Protein AF-A0A3N5YKE5-F1 (afdb_monomer_lite)

Foldseek 3Di:
DDDDDDDDDDPDPPPPPDPDDAEEFEFPALEPVSQLVSLVVGDAQHEYEHEFDEYEDADANEHQHAYADEYPAEVGYEYEYDYADAQGANYEYEHDDLHLGAHEYARYEYHPVLRAEHYEYDYPDQHANAHYEYERYEYESHLHPYHYDYHYHYDYDHYHYDHHDHDD

Structure (mmCIF, N/CA/C/O backbone):
data_AF-A0A3N5YKE5-F1
#
_entry.id   AF-A0A3N5YKE5-F1
#
loop_
_atom_site.group_PDB
_atom_site.id
_atom_site.type_symbol
_atom_site.label_atom_id
_atom_site.label_alt_id
_atom_site.label_comp_id
_atom_site.label_asym_id
_atom_site.label_entity_id
_atom_site.label_seq_id
_atom_site.pdbx_PDB_ins_code
_atom_site.Cartn_x
_atom_site.Cartn_y
_atom_site.Cartn_z
_atom_site.occupancy
_atom_site.B_iso_or_equiv
_atom_site.auth_seq_id
_atom_site.auth_comp_id
_atom_site.auth_asym_id
_atom_site.auth_atom_id
_atom_site.pdbx_PDB_model_num
ATOM 1 N N . MET A 1 1 ? 69.216 -34.369 9.016 1.00 42.84 1 MET A N 1
ATOM 2 C CA . MET A 1 1 ? 68.106 -33.389 8.958 1.00 42.84 1 MET A CA 1
ATOM 3 C C . MET A 1 1 ? 66.932 -34.003 8.197 1.00 42.84 1 MET A C 1
ATOM 5 O O . MET A 1 1 ? 66.968 -34.025 6.976 1.00 42.84 1 MET A O 1
ATOM 9 N N . LYS A 1 2 ? 65.926 -34.556 8.888 1.00 39.62 2 LYS A N 1
ATOM 10 C CA . LYS A 1 2 ? 64.654 -34.980 8.271 1.00 39.62 2 LYS A CA 1
ATOM 11 C C . LYS A 1 2 ? 63.612 -33.910 8.605 1.00 39.62 2 LYS A C 1
ATOM 13 O O . LYS A 1 2 ? 63.290 -33.729 9.774 1.00 39.62 2 LYS A O 1
ATOM 18 N N . LYS A 1 3 ? 63.187 -33.137 7.602 1.00 45.03 3 LYS A N 1
ATOM 19 C CA . LYS A 1 3 ? 62.166 -32.090 7.744 1.00 45.03 3 LYS A CA 1
ATOM 20 C C . LYS A 1 3 ? 60.797 -32.757 7.900 1.00 45.03 3 LYS A C 1
ATOM 22 O O . LYS A 1 3 ? 60.370 -33.490 7.016 1.00 45.03 3 LYS A O 1
ATOM 27 N N . SER A 1 4 ? 60.156 -32.506 9.037 1.00 48.16 4 SER A N 1
ATOM 28 C CA . SER A 1 4 ? 58.723 -32.719 9.247 1.00 48.16 4 SER A CA 1
ATOM 29 C C . SER A 1 4 ? 57.947 -31.720 8.383 1.00 48.16 4 SER A C 1
ATOM 31 O O . SER A 1 4 ? 58.281 -30.535 8.386 1.00 48.16 4 SER A O 1
ATOM 33 N N . LEU A 1 5 ? 56.943 -32.190 7.640 1.00 48.44 5 LEU A N 1
ATOM 34 C CA . LEU A 1 5 ? 55.974 -31.345 6.944 1.00 48.44 5 LEU A CA 1
ATOM 35 C C . LEU A 1 5 ? 54.581 -31.739 7.456 1.00 48.44 5 LEU A C 1
ATOM 37 O O . LEU A 1 5 ? 54.121 -32.853 7.218 1.00 48.44 5 LEU A O 1
ATOM 41 N N . MET A 1 6 ? 53.963 -30.848 8.234 1.00 53.94 6 MET A N 1
ATOM 42 C CA . MET A 1 6 ? 52.601 -30.995 8.762 1.00 53.94 6 MET A CA 1
ATOM 43 C C . MET A 1 6 ? 51.566 -31.012 7.622 1.00 53.94 6 MET A C 1
ATOM 45 O O . MET A 1 6 ? 51.750 -30.290 6.639 1.00 53.94 6 MET A O 1
ATOM 49 N N . PRO A 1 7 ? 50.455 -31.763 7.742 1.00 55.47 7 PRO A N 1
ATOM 50 C CA . PRO A 1 7 ? 49.368 -31.695 6.776 1.00 55.47 7 PRO A CA 1
ATOM 51 C C . PRO A 1 7 ? 48.581 -30.385 6.945 1.00 55.47 7 PRO A C 1
ATOM 53 O O . PRO A 1 7 ? 48.077 -30.071 8.022 1.00 55.47 7 PRO A O 1
ATOM 56 N N . PHE A 1 8 ? 48.482 -29.622 5.858 1.00 52.56 8 PHE A N 1
ATOM 57 C CA . PHE A 1 8 ? 47.635 -28.439 5.729 1.00 52.56 8 PHE A CA 1
ATOM 58 C C . PHE A 1 8 ? 46.170 -28.910 5.681 1.00 52.56 8 PHE A C 1
ATOM 60 O O . PHE A 1 8 ? 45.748 -29.523 4.702 1.00 52.56 8 PHE A O 1
ATOM 67 N N . SER A 1 9 ? 45.406 -28.700 6.756 1.00 60.75 9 SER A N 1
ATOM 68 C CA . SER A 1 9 ? 43.979 -29.039 6.785 1.00 60.75 9 SER A CA 1
ATOM 69 C C . SER A 1 9 ? 43.193 -27.999 5.986 1.00 60.75 9 SER A C 1
ATOM 71 O O . SER A 1 9 ? 43.108 -26.834 6.377 1.00 60.75 9 SER A O 1
ATOM 73 N N . LEU A 1 10 ? 42.649 -28.411 4.841 1.00 49.78 10 LEU A N 1
ATOM 74 C CA . LEU A 1 10 ? 41.735 -27.619 4.025 1.00 49.78 10 LEU A CA 1
ATOM 75 C C . LEU A 1 10 ? 40.367 -27.571 4.724 1.00 49.78 10 LEU A C 1
ATOM 77 O O . LEU A 1 10 ? 39.593 -28.524 4.653 1.00 49.78 10 LEU A O 1
ATOM 81 N N . VAL A 1 11 ? 40.059 -26.466 5.405 1.00 57.59 11 VAL A N 1
ATOM 82 C CA . VAL A 1 11 ? 38.710 -26.211 5.929 1.00 57.59 11 VAL A CA 1
ATOM 83 C C . VAL A 1 11 ? 37.834 -25.741 4.769 1.00 57.59 11 VAL A C 1
ATOM 85 O O . VAL A 1 11 ? 37.884 -24.582 4.362 1.00 57.59 11 VAL A O 1
ATOM 88 N N . VAL A 1 12 ? 37.043 -26.655 4.209 1.00 60.53 12 VAL A N 1
ATOM 89 C CA . VAL A 1 12 ? 35.990 -26.327 3.243 1.00 60.53 12 VAL A CA 1
ATOM 90 C C . VAL A 1 12 ? 34.793 -25.780 4.024 1.00 60.53 12 VAL A C 1
ATOM 92 O O . VAL A 1 12 ? 34.070 -26.537 4.667 1.00 60.53 12 VAL A O 1
ATOM 95 N N . PHE A 1 13 ? 34.577 -24.463 3.983 1.00 55.00 13 PHE A N 1
ATOM 96 C CA . PHE A 1 13 ? 33.301 -23.868 4.386 1.00 55.00 13 PHE A CA 1
ATOM 97 C C . PHE A 1 13 ? 32.272 -24.187 3.297 1.00 55.00 13 PHE A C 1
ATOM 99 O O . PHE A 1 13 ? 32.251 -23.556 2.241 1.00 55.00 13 PHE A O 1
ATOM 106 N N . ALA A 1 14 ? 31.440 -25.201 3.528 1.00 55.66 14 ALA A N 1
ATOM 107 C CA . ALA A 1 14 ? 30.265 -25.427 2.702 1.00 55.66 14 ALA A CA 1
ATOM 108 C C . ALA A 1 14 ? 29.302 -24.247 2.911 1.00 55.66 14 ALA A C 1
ATOM 110 O O . ALA A 1 14 ? 28.744 -24.085 3.996 1.00 55.66 14 ALA A O 1
ATOM 111 N N . LEU A 1 15 ? 29.123 -23.413 1.881 1.00 53.41 15 LEU A N 1
ATOM 112 C CA . LEU A 1 15 ? 28.010 -22.469 1.816 1.00 53.41 15 LEU A CA 1
ATOM 113 C C . LEU A 1 15 ? 26.727 -23.308 1.738 1.00 53.41 15 LEU A C 1
ATOM 115 O O . LEU A 1 15 ? 26.333 -23.769 0.668 1.00 53.41 15 LEU A O 1
ATOM 119 N N . ILE A 1 16 ? 26.103 -23.571 2.883 1.00 55.53 16 ILE A N 1
ATOM 120 C CA . ILE A 1 16 ? 24.747 -24.108 2.902 1.00 55.53 16 ILE A CA 1
ATOM 121 C C . ILE A 1 16 ? 23.864 -22.952 2.438 1.00 55.53 16 ILE A C 1
ATOM 123 O O . ILE A 1 16 ? 23.655 -21.994 3.178 1.00 55.53 16 ILE A O 1
ATOM 127 N N . ALA A 1 17 ? 23.399 -23.007 1.190 1.00 54.69 17 ALA A N 1
ATOM 128 C CA . ALA A 1 17 ? 22.339 -22.130 0.722 1.00 54.69 17 ALA A CA 1
ATOM 129 C C . ALA A 1 17 ? 21.089 -22.461 1.547 1.00 54.69 17 ALA A C 1
ATOM 131 O O . ALA A 1 17 ? 20.409 -23.454 1.288 1.00 54.69 17 ALA A O 1
ATOM 132 N N . VAL A 1 18 ? 20.838 -21.684 2.601 1.00 55.62 18 VAL A N 1
ATOM 133 C CA . VAL A 1 18 ? 19.591 -21.781 3.356 1.00 55.62 18 VAL A CA 1
ATOM 134 C C . VAL A 1 18 ? 18.486 -21.320 2.404 1.00 55.62 18 VAL A C 1
ATOM 136 O O . VAL A 1 18 ? 18.578 -20.202 1.893 1.00 55.62 18 VAL A O 1
ATOM 139 N N . PRO A 1 19 ? 17.473 -22.146 2.101 1.00 54.81 19 PRO A N 1
ATOM 140 C CA . PRO A 1 19 ? 16.329 -21.669 1.338 1.00 54.81 19 PRO A CA 1
ATOM 141 C C . PRO A 1 19 ? 15.658 -20.551 2.147 1.00 54.81 19 PRO A C 1
ATOM 143 O O . PRO A 1 19 ? 15.264 -20.784 3.289 1.00 54.81 19 PRO A O 1
ATOM 146 N N . SER A 1 20 ? 15.550 -19.339 1.592 1.00 61.22 20 SER A N 1
ATOM 147 C CA . SER A 1 20 ? 14.787 -18.268 2.238 1.00 61.22 20 SER A CA 1
ATOM 148 C C . SER A 1 20 ? 13.308 -18.648 2.188 1.00 61.22 20 SER A C 1
ATOM 150 O O . SER A 1 20 ? 12.676 -18.615 1.129 1.00 61.22 20 SER A O 1
ATOM 152 N N . LEU A 1 21 ? 12.765 -19.084 3.319 1.00 72.44 21 LEU A N 1
ATOM 153 C CA . LEU A 1 21 ? 11.324 -19.207 3.488 1.00 72.44 21 LEU A CA 1
ATOM 154 C C . LEU A 1 21 ? 10.747 -17.793 3.600 1.00 72.44 21 LEU A C 1
ATOM 156 O O . LEU A 1 21 ? 11.374 -16.943 4.222 1.00 72.44 21 LEU A O 1
ATOM 160 N N . ALA A 1 22 ? 9.579 -17.552 3.005 1.00 85.75 22 ALA A N 1
ATOM 161 C CA . ALA A 1 22 ? 8.870 -16.289 3.193 1.00 85.75 22 ALA A CA 1
ATOM 162 C C . ALA A 1 22 ? 8.513 -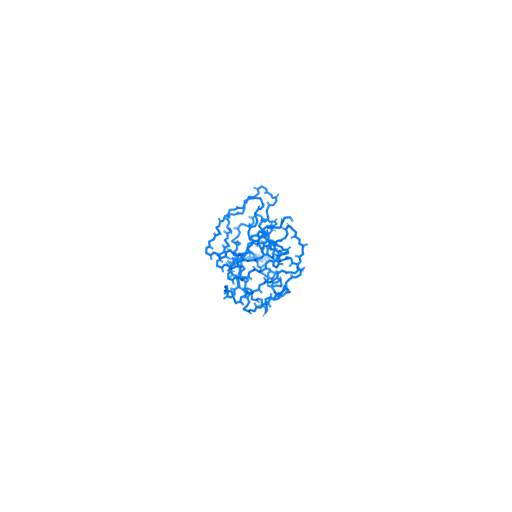16.124 4.680 1.00 85.75 22 ALA A C 1
ATOM 164 O O . ALA A 1 22 ? 7.813 -16.980 5.235 1.00 85.75 22 ALA A O 1
ATOM 165 N N . ASP A 1 23 ? 8.996 -15.053 5.306 1.00 95.44 23 ASP A N 1
ATOM 166 C CA . ASP A 1 23 ? 8.753 -14.738 6.713 1.00 95.44 23 ASP A CA 1
ATOM 167 C C . ASP A 1 23 ? 7.497 -13.864 6.884 1.00 95.44 23 ASP A C 1
ATOM 169 O O . ASP A 1 23 ? 6.918 -13.327 5.928 1.00 95.44 23 ASP A O 1
ATOM 173 N N . ILE A 1 24 ? 7.022 -13.761 8.125 1.00 97.75 24 ILE A N 1
ATOM 174 C CA . ILE A 1 24 ? 5.851 -12.981 8.508 1.00 97.75 24 ILE A CA 1
ATOM 175 C C . ILE A 1 24 ? 6.256 -11.893 9.502 1.00 97.75 24 ILE A C 1
ATOM 177 O O . ILE A 1 24 ? 6.517 -12.154 10.676 1.00 97.75 24 ILE A O 1
ATOM 181 N N . HIS A 1 25 ? 6.153 -10.640 9.069 1.00 98.31 25 HIS A N 1
ATOM 182 C CA . HIS A 1 25 ? 6.342 -9.466 9.915 1.00 98.31 25 HIS A CA 1
ATOM 183 C C . HIS A 1 25 ? 4.987 -8.885 10.313 1.00 98.31 25 HIS A C 1
ATOM 185 O O . HIS A 1 25 ? 4.213 -8.439 9.469 1.00 98.31 25 HIS A O 1
ATOM 191 N N . THR A 1 26 ? 4.674 -8.869 11.607 1.00 98.56 26 THR A N 1
ATOM 192 C CA . THR A 1 26 ? 3.406 -8.309 12.100 1.00 98.56 26 THR A CA 1
ATOM 193 C C . THR A 1 26 ? 3.633 -6.907 12.652 1.00 98.56 26 THR A C 1
ATOM 195 O O . THR A 1 26 ? 4.442 -6.724 13.559 1.00 98.56 26 THR A O 1
ATOM 198 N N . ALA A 1 27 ? 2.921 -5.917 12.113 1.00 98.69 27 ALA A N 1
ATOM 199 C CA . ALA A 1 27 ? 2.884 -4.577 12.687 1.00 98.69 27 ALA A CA 1
ATOM 200 C C . ALA A 1 27 ? 2.142 -4.602 14.034 1.00 98.69 27 ALA A C 1
ATOM 202 O O . ALA A 1 27 ? 1.131 -5.289 14.178 1.00 98.69 27 ALA A O 1
ATOM 203 N N . GLU A 1 28 ? 2.617 -3.839 15.017 1.00 98.56 28 GLU A N 1
ATOM 204 C CA . GLU A 1 28 ? 1.993 -3.779 16.348 1.00 98.56 28 GLU A CA 1
ATOM 205 C C . GLU A 1 28 ? 0.600 -3.123 16.293 1.00 98.56 28 GLU A C 1
ATOM 207 O O . GLU A 1 28 ? -0.334 -3.559 16.966 1.00 98.56 28 GLU A O 1
ATOM 212 N N . THR A 1 29 ? 0.436 -2.109 15.439 1.00 98.81 29 THR A N 1
ATOM 213 C CA . THR A 1 29 ? -0.826 -1.397 15.189 1.00 98.81 29 THR A CA 1
ATOM 214 C C . THR A 1 29 ? -0.934 -1.028 13.696 1.00 98.81 29 THR A C 1
ATOM 216 O O . THR A 1 29 ? 0.045 -1.176 12.960 1.00 98.81 29 THR A O 1
ATOM 219 N N . PRO A 1 30 ? -2.080 -0.521 13.192 1.00 98.75 30 PRO A N 1
ATOM 220 C CA . PRO A 1 30 ? -2.164 0.000 11.823 1.00 98.75 30 PRO A CA 1
ATOM 221 C C . PRO A 1 30 ? -1.503 1.380 11.642 1.00 98.75 30 PRO A C 1
ATOM 223 O O . PRO A 1 30 ? -1.625 1.980 10.569 1.00 98.75 30 PRO A O 1
ATOM 226 N N . SER A 1 31 ? -0.840 1.925 12.671 1.00 98.81 31 SER A N 1
ATOM 227 C CA . SER A 1 31 ? -0.138 3.204 12.573 1.00 98.81 31 SER A CA 1
ATOM 228 C C . SER A 1 31 ? 0.912 3.174 11.458 1.00 98.81 31 SER A C 1
ATOM 230 O O . SER A 1 31 ? 1.511 2.137 11.168 1.00 98.81 31 SER A O 1
ATOM 232 N N . TYR A 1 32 ? 1.172 4.330 10.841 1.00 98.75 32 TYR A N 1
ATOM 233 C CA . TYR A 1 32 ? 2.208 4.430 9.812 1.00 98.75 32 TYR A CA 1
ATOM 234 C C . TYR A 1 32 ? 3.561 3.925 10.335 1.00 98.75 32 TYR A C 1
ATOM 236 O O . TYR A 1 32 ? 4.275 3.222 9.626 1.00 98.75 32 TYR A O 1
ATOM 244 N N . ALA A 1 33 ? 3.915 4.282 11.575 1.00 98.75 33 ALA A N 1
ATOM 245 C CA . ALA A 1 33 ? 5.203 3.943 12.168 1.00 98.75 33 ALA A CA 1
ATOM 246 C C . ALA A 1 33 ? 5.391 2.424 12.293 1.00 98.75 33 ALA A C 1
ATOM 248 O O . ALA A 1 33 ? 6.425 1.904 11.873 1.00 98.75 33 ALA A O 1
ATOM 249 N N . ASP A 1 34 ? 4.379 1.713 12.791 1.00 98.88 34 ASP A N 1
ATOM 250 C CA . ASP A 1 34 ? 4.468 0.266 13.010 1.00 98.88 34 ASP A CA 1
ATOM 251 C C . ASP A 1 34 ? 4.435 -0.508 11.694 1.00 98.88 34 ASP A C 1
ATOM 253 O O . ASP A 1 34 ? 5.219 -1.439 11.498 1.00 98.88 34 ASP A O 1
ATOM 257 N N . VAL A 1 35 ? 3.580 -0.091 10.753 1.00 98.88 35 VAL A N 1
ATOM 258 C CA . VAL A 1 35 ? 3.509 -0.711 9.423 1.00 98.88 35 VAL A CA 1
ATOM 259 C C . VAL A 1 35 ? 4.801 -0.465 8.645 1.00 98.88 35 VAL A C 1
ATOM 261 O O . VAL A 1 35 ? 5.358 -1.399 8.073 1.00 98.88 35 VAL A O 1
ATOM 264 N N . SER A 1 36 ? 5.334 0.760 8.668 1.00 98.69 36 SER A N 1
ATOM 265 C CA . SER A 1 36 ? 6.609 1.087 8.021 1.00 98.69 36 SER A CA 1
ATOM 266 C C . SER A 1 36 ? 7.780 0.320 8.638 1.00 98.69 36 SER A C 1
ATOM 268 O O . SER A 1 36 ? 8.666 -0.103 7.900 1.00 98.69 36 SER A O 1
ATOM 270 N N . LYS A 1 37 ? 7.793 0.114 9.962 1.00 98.69 37 LYS A N 1
ATOM 271 C CA . LYS A 1 37 ? 8.806 -0.696 10.656 1.00 98.69 37 LYS A CA 1
ATOM 272 C C . LYS A 1 37 ? 8.736 -2.163 10.223 1.00 98.69 37 LYS A C 1
ATOM 274 O O . LYS A 1 37 ? 9.774 -2.751 9.933 1.00 98.69 37 LYS A O 1
ATOM 279 N N . ALA A 1 38 ? 7.535 -2.736 10.127 1.00 98.69 38 ALA A N 1
ATOM 280 C CA . ALA A 1 38 ? 7.344 -4.110 9.661 1.00 98.69 38 ALA A CA 1
ATOM 281 C C . ALA A 1 38 ? 7.752 -4.287 8.185 1.00 98.69 38 ALA A C 1
ATOM 283 O O . ALA A 1 38 ? 8.448 -5.240 7.857 1.00 98.69 38 ALA A O 1
ATOM 284 N N . VAL A 1 39 ? 7.399 -3.338 7.309 1.00 98.19 39 VAL A N 1
ATOM 285 C CA . VAL A 1 39 ? 7.839 -3.317 5.898 1.00 98.19 39 VAL A CA 1
ATOM 286 C C . VAL A 1 39 ? 9.357 -3.190 5.767 1.00 98.19 39 VAL A C 1
ATOM 288 O O . VAL A 1 39 ? 9.952 -3.808 4.886 1.00 98.19 39 VAL A O 1
ATOM 291 N N . ALA A 1 40 ? 9.994 -2.384 6.618 1.00 97.38 40 ALA A N 1
ATOM 292 C CA . ALA A 1 40 ? 11.444 -2.231 6.604 1.00 97.38 40 ALA A CA 1
ATOM 293 C C . ALA A 1 40 ? 12.160 -3.528 7.010 1.00 97.38 40 ALA A C 1
ATOM 295 O O . ALA A 1 40 ? 13.184 -3.849 6.413 1.00 97.38 40 ALA A O 1
ATOM 296 N N . ALA A 1 41 ? 11.609 -4.255 7.988 1.00 97.00 41 ALA A N 1
ATOM 297 C CA . ALA A 1 41 ? 12.146 -5.524 8.471 1.00 97.00 41 ALA A CA 1
ATOM 298 C C . ALA A 1 41 ? 11.931 -6.697 7.501 1.00 97.00 41 ALA A C 1
ATOM 300 O O . ALA A 1 41 ? 12.718 -7.633 7.537 1.00 97.00 41 ALA A O 1
ATOM 301 N N . ALA A 1 42 ? 10.893 -6.631 6.664 1.00 95.94 42 ALA A N 1
ATOM 302 C CA . ALA A 1 42 ? 10.575 -7.653 5.676 1.00 95.94 42 ALA A CA 1
ATOM 303 C C . ALA A 1 42 ? 11.551 -7.647 4.495 1.00 95.94 42 ALA A C 1
ATOM 305 O O . ALA A 1 42 ? 11.881 -6.586 3.948 1.00 95.94 42 ALA A O 1
ATOM 306 N N . ASP A 1 43 ? 11.936 -8.833 4.046 1.00 93.31 43 ASP A N 1
ATOM 307 C CA . ASP A 1 43 ? 12.640 -9.066 2.796 1.00 93.31 43 ASP A CA 1
ATOM 308 C C . ASP A 1 43 ? 11.658 -9.233 1.623 1.00 93.31 43 ASP A C 1
ATOM 310 O O . ASP A 1 43 ? 10.430 -9.252 1.760 1.00 93.31 43 ASP A O 1
ATOM 314 N N . ALA A 1 44 ? 12.198 -9.276 0.405 1.00 92.25 44 ALA A N 1
ATOM 315 C CA . ALA A 1 44 ? 11.379 -9.505 -0.777 1.00 92.25 44 ALA A CA 1
ATOM 316 C C . ALA A 1 44 ? 10.813 -10.937 -0.778 1.00 92.25 44 ALA A C 1
ATOM 318 O O . ALA A 1 44 ? 11.564 -11.903 -0.688 1.00 92.25 44 ALA A O 1
ATOM 319 N N . GLY A 1 45 ? 9.498 -11.066 -0.954 1.00 92.19 45 GLY A N 1
ATOM 320 C CA . GLY A 1 45 ? 8.760 -12.330 -0.879 1.00 92.19 45 GLY A CA 1
ATOM 321 C C . GLY A 1 45 ? 8.003 -12.541 0.435 1.00 92.19 45 GLY A C 1
ATOM 322 O O . GLY A 1 45 ? 7.130 -13.409 0.484 1.00 92.19 45 GLY A O 1
ATOM 323 N N . ASP A 1 46 ? 8.268 -11.725 1.455 1.00 96.25 46 ASP A N 1
ATOM 324 C CA . ASP A 1 46 ? 7.658 -11.863 2.778 1.00 96.25 46 ASP A CA 1
ATOM 325 C C . ASP A 1 46 ? 6.213 -11.362 2.840 1.00 96.25 46 ASP A C 1
ATOM 327 O O . ASP A 1 46 ? 5.669 -10.747 1.915 1.00 96.25 46 ASP A O 1
ATOM 331 N N . THR A 1 47 ? 5.572 -11.620 3.980 1.00 98.38 47 THR A N 1
ATOM 332 C CA . THR A 1 47 ? 4.255 -11.082 4.317 1.00 98.38 47 THR A CA 1
ATOM 333 C C . THR A 1 47 ? 4.344 -10.092 5.471 1.00 98.38 47 THR A C 1
ATOM 335 O O . THR A 1 47 ? 4.823 -10.417 6.552 1.00 98.38 47 THR A O 1
ATOM 338 N N . VAL A 1 48 ? 3.776 -8.905 5.278 1.00 98.81 48 VAL A N 1
ATOM 339 C CA . VAL A 1 48 ? 3.528 -7.928 6.337 1.00 98.81 48 VAL A CA 1
ATOM 340 C C . VAL A 1 48 ? 2.060 -7.994 6.749 1.00 98.81 48 VAL A C 1
ATOM 342 O O . VAL A 1 48 ? 1.168 -7.659 5.963 1.00 98.81 48 VAL A O 1
ATOM 345 N N . LEU A 1 49 ? 1.797 -8.417 7.986 1.00 98.81 49 LEU A N 1
ATOM 346 C CA . LEU A 1 49 ? 0.461 -8.432 8.577 1.00 98.81 49 LEU A CA 1
ATOM 347 C C . LEU A 1 49 ? 0.185 -7.116 9.301 1.00 98.81 49 LEU A C 1
ATOM 349 O O . LEU A 1 49 ? 0.939 -6.711 10.184 1.00 98.81 49 LEU A O 1
ATOM 353 N N . VAL A 1 50 ? -0.932 -6.479 8.963 1.00 98.88 50 VAL A N 1
ATOM 354 C CA . VAL A 1 50 ? -1.423 -5.280 9.642 1.00 98.88 50 VAL A CA 1
ATOM 355 C C . VAL A 1 50 ? -2.660 -5.652 10.467 1.00 98.88 50 VAL A C 1
ATOM 357 O O . VAL A 1 50 ? -3.635 -6.162 9.902 1.00 98.88 50 VAL A O 1
ATOM 360 N N . PRO A 1 51 ? -2.646 -5.429 11.794 1.00 98.81 51 PRO A N 1
ATOM 361 C CA . PRO A 1 51 ? -3.736 -5.835 12.673 1.00 98.81 51 PRO A CA 1
ATOM 362 C C . PRO A 1 51 ? -5.022 -5.034 12.397 1.00 98.81 51 PRO A C 1
ATOM 364 O O . PRO A 1 51 ? -5.003 -4.021 11.683 1.00 98.81 51 PRO A O 1
ATOM 367 N N . PRO A 1 52 ? -6.175 -5.475 12.933 1.00 98.88 52 PRO A N 1
ATOM 368 C CA . PRO A 1 52 ? -7.389 -4.673 12.893 1.00 98.88 52 PRO A CA 1
ATOM 369 C C . PRO A 1 52 ? -7.207 -3.359 13.667 1.00 98.88 52 PRO A C 1
ATOM 371 O O . PRO A 1 52 ? -6.486 -3.292 14.659 1.00 98.88 52 PRO A O 1
ATOM 374 N N . GLY A 1 53 ? -7.901 -2.321 13.221 1.00 98.69 53 GLY A N 1
ATOM 375 C CA . GLY A 1 53 ? -7.864 -0.978 13.777 1.00 98.69 53 GLY A CA 1
ATOM 376 C C . GLY A 1 53 ? -7.942 0.079 12.678 1.00 98.69 53 GLY A C 1
ATOM 377 O O . GLY A 1 53 ? -7.999 -0.230 11.485 1.00 98.69 53 GLY A O 1
ATOM 378 N N . SER A 1 54 ? -7.922 1.342 13.090 1.00 98.75 54 SER A N 1
ATOM 379 C CA . SER A 1 54 ? -7.919 2.489 12.185 1.00 98.75 54 SER A CA 1
ATOM 380 C C . SER A 1 54 ? -6.711 3.379 12.432 1.00 98.75 54 SER A C 1
ATOM 382 O O . SER A 1 54 ? -6.386 3.653 13.587 1.00 98.75 54 SER A O 1
ATOM 384 N N . ALA A 1 55 ? -6.098 3.884 11.367 1.00 98.75 55 ALA A N 1
ATOM 385 C CA . ALA A 1 55 ? -5.042 4.883 11.455 1.00 98.75 55 ALA A CA 1
ATOM 386 C C . ALA A 1 55 ? -5.205 5.958 10.382 1.00 98.75 55 ALA A C 1
ATOM 388 O O . ALA A 1 55 ? -5.640 5.685 9.263 1.00 98.75 55 ALA A O 1
ATOM 389 N N . THR A 1 56 ? -4.797 7.173 10.732 1.00 98.56 56 THR A N 1
ATOM 390 C CA . THR A 1 56 ? -4.603 8.264 9.782 1.00 98.56 56 THR A CA 1
ATOM 391 C C . THR A 1 56 ? -3.122 8.343 9.447 1.00 98.56 56 THR A C 1
ATOM 393 O O . THR A 1 56 ? -2.289 8.337 10.354 1.00 98.56 56 THR A O 1
ATOM 396 N N . TRP A 1 57 ? -2.781 8.378 8.162 1.00 98.19 57 TRP A N 1
ATOM 397 C CA . TRP A 1 57 ? -1.403 8.511 7.698 1.00 98.19 57 TRP A CA 1
ATOM 398 C C . TRP A 1 57 ? -1.194 9.880 7.062 1.00 98.19 57 TRP A C 1
ATOM 400 O O . TRP A 1 57 ? -1.952 10.286 6.183 1.00 98.19 57 TRP A O 1
ATOM 410 N N . ASP A 1 58 ? -0.124 10.559 7.471 1.00 96.50 58 ASP A N 1
ATOM 411 C CA . ASP A 1 58 ? 0.246 11.896 6.985 1.00 96.50 58 ASP A CA 1
ATOM 412 C C . ASP A 1 58 ? 1.255 11.855 5.823 1.00 96.50 58 ASP A C 1
ATOM 414 O O . ASP A 1 58 ? 1.783 12.884 5.405 1.00 96.50 58 ASP A O 1
ATOM 418 N N . LYS A 1 59 ? 1.571 10.658 5.317 1.00 95.75 59 LYS A N 1
ATOM 419 C CA . LYS A 1 59 ? 2.468 10.429 4.177 1.00 95.75 59 LYS A CA 1
ATOM 420 C C . LYS A 1 59 ? 2.240 9.044 3.560 1.00 95.75 59 LYS A C 1
ATOM 422 O O . LYS A 1 59 ? 1.730 8.156 4.250 1.00 95.75 59 LYS A O 1
ATOM 427 N N . PRO A 1 60 ? 2.626 8.840 2.289 1.00 96.38 60 PRO A N 1
ATOM 428 C CA . PRO A 1 60 ? 2.527 7.540 1.635 1.00 96.38 60 PRO A CA 1
ATOM 429 C C . PRO A 1 60 ? 3.489 6.514 2.242 1.00 96.38 60 PRO A C 1
ATOM 431 O O . PRO A 1 60 ? 4.640 6.833 2.542 1.00 96.38 60 PRO A O 1
ATOM 434 N N . LEU A 1 61 ? 3.041 5.263 2.352 1.00 97.50 61 LEU A N 1
ATOM 435 C CA . LEU A 1 61 ? 3.914 4.121 2.616 1.00 97.50 61 LEU A CA 1
ATOM 436 C C . LEU A 1 61 ? 4.577 3.697 1.304 1.00 97.50 61 LEU A C 1
ATOM 438 O O . LEU A 1 61 ? 3.923 3.128 0.427 1.00 97.50 61 LEU A O 1
ATOM 442 N N . VAL A 1 62 ? 5.868 3.994 1.168 1.00 95.38 62 VAL A N 1
ATOM 443 C CA . VAL A 1 62 ? 6.668 3.610 -0.001 1.00 95.38 62 VAL A CA 1
ATOM 444 C C . VAL A 1 62 ? 7.248 2.215 0.215 1.00 95.38 62 VAL A C 1
ATOM 446 O O . VAL A 1 62 ? 7.873 1.951 1.238 1.00 95.38 62 VAL A O 1
ATOM 449 N N . ILE A 1 63 ? 7.018 1.325 -0.746 1.00 94.88 63 ILE A N 1
ATOM 450 C CA . ILE A 1 63 ? 7.470 -0.065 -0.734 1.00 94.88 63 ILE A CA 1
ATOM 451 C C . ILE A 1 63 ? 8.289 -0.311 -2.000 1.00 94.88 63 ILE A C 1
ATOM 453 O O . ILE A 1 63 ? 7.770 -0.217 -3.113 1.00 94.88 63 ILE A O 1
ATOM 457 N N . GLU A 1 64 ? 9.563 -0.643 -1.817 1.00 92.94 64 GLU A N 1
ATOM 458 C CA . GLU A 1 64 ? 10.562 -0.754 -2.896 1.00 92.94 64 GLU A CA 1
ATOM 459 C C . GLU A 1 64 ? 10.915 -2.216 -3.228 1.00 92.94 64 GLU A C 1
ATOM 461 O O . GLU A 1 64 ? 11.847 -2.502 -3.975 1.00 92.94 64 GLU A O 1
ATOM 466 N N . LYS A 1 65 ? 10.146 -3.162 -2.678 1.00 91.12 65 LYS A N 1
ATOM 467 C CA . LYS A 1 65 ? 10.344 -4.610 -2.805 1.00 91.12 65 LYS A CA 1
ATOM 468 C C . LYS A 1 65 ? 9.007 -5.342 -2.930 1.00 91.12 65 LYS A C 1
ATOM 470 O O . LYS A 1 65 ? 7.995 -4.881 -2.404 1.00 91.12 65 LYS A O 1
ATOM 475 N N . GLY A 1 66 ? 8.981 -6.461 -3.651 1.00 93.00 66 GLY A N 1
ATOM 476 C CA . GLY A 1 66 ? 7.783 -7.303 -3.727 1.00 93.00 66 GLY A CA 1
ATOM 477 C C . GLY A 1 66 ? 7.521 -7.985 -2.385 1.00 93.00 66 GLY A C 1
ATOM 478 O O . GLY A 1 66 ? 8.401 -8.676 -1.885 1.00 93.00 66 GLY A O 1
ATOM 479 N N . LEU A 1 67 ? 6.346 -7.769 -1.796 1.00 95.75 67 LEU A N 1
ATOM 480 C CA . LEU A 1 67 ? 5.874 -8.433 -0.577 1.00 95.75 67 LEU A CA 1
ATOM 481 C C . LEU A 1 67 ? 4.340 -8.498 -0.552 1.00 95.75 67 LEU A C 1
ATOM 483 O O . LEU A 1 67 ? 3.660 -7.794 -1.307 1.00 95.75 67 LEU A O 1
ATOM 487 N N . ILE A 1 68 ? 3.776 -9.303 0.347 1.00 98.44 68 ILE A N 1
ATOM 488 C CA . ILE A 1 68 ? 2.337 -9.324 0.628 1.00 98.44 68 ILE A CA 1
ATOM 489 C C . ILE A 1 68 ? 2.044 -8.382 1.799 1.00 98.44 68 ILE A C 1
ATOM 491 O O . ILE A 1 68 ? 2.304 -8.717 2.947 1.00 98.44 68 ILE A O 1
ATOM 495 N N . LEU A 1 69 ? 1.437 -7.229 1.537 1.00 98.81 69 LEU A N 1
ATOM 496 C CA . LEU A 1 69 ? 0.875 -6.355 2.562 1.00 98.81 69 LEU A CA 1
ATOM 497 C C . LEU A 1 69 ? -0.586 -6.752 2.810 1.00 98.81 69 LEU A C 1
ATOM 499 O O . LEU A 1 69 ? -1.439 -6.611 1.927 1.00 98.81 69 LEU A O 1
ATOM 503 N N . LYS A 1 70 ? -0.884 -7.259 4.009 1.00 98.94 70 LYS A N 1
ATOM 504 C CA . LYS A 1 70 ? -2.179 -7.867 4.336 1.00 98.94 70 LYS A CA 1
ATOM 505 C C . LYS A 1 70 ? -2.808 -7.264 5.590 1.00 98.94 70 LYS A C 1
ATOM 507 O O . LYS A 1 70 ? -2.308 -7.458 6.693 1.00 98.94 70 LYS A O 1
ATOM 512 N N . GLY A 1 71 ? -3.947 -6.601 5.421 1.00 98.88 71 GLY A N 1
ATOM 513 C CA . GLY A 1 71 ? -4.817 -6.181 6.517 1.00 98.88 71 GLY A CA 1
ATOM 514 C C . GLY A 1 71 ? -5.691 -7.325 7.041 1.00 98.88 71 GLY A C 1
ATOM 515 O O . GLY A 1 71 ? -5.793 -8.400 6.443 1.00 98.88 71 GLY A O 1
ATOM 516 N N . ALA A 1 72 ? -6.374 -7.084 8.159 1.00 98.62 72 ALA A N 1
ATOM 517 C CA . ALA A 1 72 ? -7.252 -8.053 8.815 1.00 98.62 72 ALA A CA 1
ATOM 518 C C . ALA A 1 72 ? -8.595 -8.286 8.085 1.00 98.62 72 ALA A C 1
ATOM 520 O O . ALA A 1 72 ? -9.385 -9.137 8.506 1.00 98.62 72 ALA A O 1
ATOM 521 N N . GLY A 1 73 ? -8.873 -7.536 7.012 1.00 98.56 73 GLY A N 1
ATOM 522 C CA . GLY A 1 73 ? -10.079 -7.613 6.186 1.00 98.56 73 GLY A CA 1
ATOM 523 C C . GLY A 1 73 ? -10.725 -6.243 5.947 1.00 98.56 73 GLY A C 1
ATOM 524 O O . GLY A 1 73 ? -10.533 -5.302 6.723 1.00 98.56 73 GLY A O 1
ATOM 525 N N . MET A 1 74 ? -11.543 -6.143 4.893 1.00 98.50 74 MET A N 1
ATOM 526 C CA . MET A 1 74 ? -12.349 -4.944 4.627 1.00 98.50 74 MET A CA 1
ATOM 527 C C . MET A 1 74 ? -13.196 -4.581 5.855 1.00 98.50 74 MET A C 1
ATOM 529 O O . MET A 1 74 ? -13.867 -5.430 6.439 1.00 98.50 74 MET A O 1
ATOM 533 N N . GLY A 1 75 ? -13.143 -3.314 6.257 1.00 97.94 75 GLY A N 1
ATOM 534 C CA . GLY A 1 75 ? -13.814 -2.785 7.447 1.00 97.94 75 GLY A CA 1
ATOM 535 C C . GLY A 1 75 ? -13.109 -3.093 8.772 1.00 97.94 75 GLY A C 1
ATOM 536 O O . GLY A 1 75 ? -13.558 -2.607 9.804 1.00 97.94 75 GLY A O 1
ATOM 537 N N . LYS A 1 76 ? -12.014 -3.867 8.761 1.00 98.62 76 LYS A N 1
ATOM 538 C CA . LYS A 1 76 ? -11.241 -4.215 9.963 1.00 98.62 76 LYS A CA 1
ATOM 539 C C . LYS A 1 76 ? -9.928 -3.455 10.056 1.00 98.62 76 LYS A C 1
ATOM 541 O O . LYS A 1 76 ? -9.634 -2.937 11.123 1.00 98.62 76 LYS A O 1
ATOM 546 N N . THR A 1 77 ? -9.162 -3.367 8.969 1.00 98.81 77 THR A N 1
ATOM 547 C CA . THR A 1 77 ? -7.951 -2.532 8.903 1.00 98.81 77 THR A CA 1
ATOM 548 C C . THR A 1 77 ? -8.237 -1.330 8.014 1.00 98.81 77 THR A C 1
ATOM 550 O O . THR A 1 77 ? -8.372 -1.479 6.800 1.00 98.81 77 THR A O 1
ATOM 553 N N . ILE A 1 78 ? -8.381 -0.152 8.620 1.00 98.88 78 ILE A N 1
ATOM 554 C CA . ILE A 1 78 ? -8.812 1.077 7.945 1.00 98.88 78 ILE A CA 1
ATOM 555 C C . ILE A 1 78 ? -7.665 2.082 7.948 1.00 98.88 78 ILE A C 1
ATOM 557 O O . ILE A 1 78 ? -7.237 2.530 9.009 1.00 98.88 78 ILE A O 1
ATOM 561 N N . ILE A 1 79 ? -7.199 2.469 6.765 1.00 98.81 79 ILE A N 1
ATOM 562 C CA . ILE A 1 79 ? -6.184 3.508 6.608 1.00 98.81 79 ILE A CA 1
ATOM 563 C C . ILE A 1 79 ? -6.819 4.716 5.936 1.00 98.81 79 ILE A C 1
ATOM 565 O O . ILE A 1 79 ? -7.359 4.606 4.834 1.00 98.81 79 ILE A O 1
ATOM 569 N N . LYS A 1 80 ? -6.741 5.861 6.609 1.00 98.19 80 LYS A N 1
ATOM 570 C CA . LYS A 1 80 ? -7.224 7.145 6.113 1.00 98.19 80 LYS A CA 1
ATOM 571 C C . LYS A 1 80 ? -6.054 8.050 5.743 1.00 98.19 80 LYS A C 1
ATOM 573 O O . LYS A 1 80 ? -5.125 8.220 6.527 1.00 98.19 80 LYS A O 1
ATOM 578 N N . SER A 1 81 ? -6.113 8.658 4.566 1.00 96.19 81 SER A N 1
ATOM 579 C CA . SE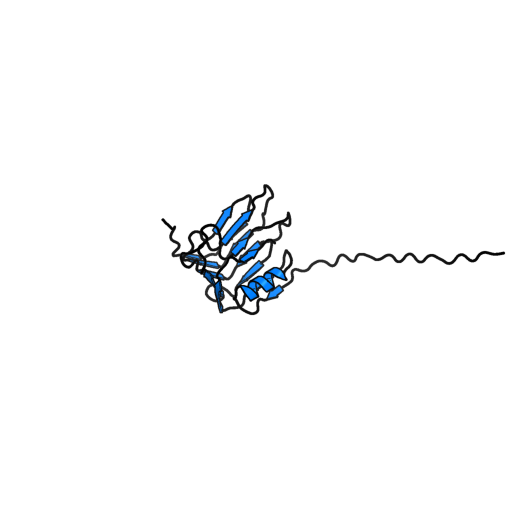R A 1 81 ? -5.131 9.655 4.136 1.00 96.19 81 SER A CA 1
ATOM 580 C C . SER A 1 81 ? -5.343 11.007 4.826 1.00 96.19 81 SER A C 1
ATOM 582 O O . SER A 1 81 ? -6.478 11.454 5.003 1.00 96.19 81 SER A O 1
ATOM 584 N N . ASN A 1 82 ? -4.255 11.691 5.176 1.00 95.75 82 ASN A N 1
ATOM 585 C CA . ASN A 1 82 ? -4.255 13.084 5.636 1.00 95.75 82 ASN A CA 1
ATOM 586 C C . ASN A 1 82 ? -3.163 13.926 4.957 1.00 95.75 82 ASN A C 1
ATOM 588 O O . ASN A 1 82 ? -2.683 14.921 5.492 1.00 95.75 82 ASN A O 1
ATOM 592 N N . PHE A 1 83 ? -2.766 13.539 3.747 1.00 92.25 83 PHE A N 1
ATOM 593 C CA . PHE A 1 83 ? -1.796 14.279 2.949 1.00 92.25 83 PHE A CA 1
ATOM 594 C C . PHE A 1 83 ? -2.359 14.596 1.571 1.00 92.25 83 PHE A C 1
ATOM 596 O O . PHE A 1 83 ? -3.082 13.800 0.976 1.00 92.25 83 PHE A O 1
ATOM 603 N N . THR A 1 84 ? -2.012 15.778 1.061 1.00 84.56 84 THR A N 1
ATOM 604 C CA . THR A 1 84 ? -2.373 16.195 -0.296 1.00 84.56 84 THR A CA 1
ATOM 605 C C . THR A 1 84 ? -1.154 16.042 -1.187 1.00 84.56 84 THR A C 1
ATOM 607 O O . THR A 1 84 ? -0.286 16.909 -1.222 1.00 84.56 84 THR A O 1
ATOM 610 N N . ASP A 1 85 ? -1.092 14.930 -1.904 1.00 75.94 85 ASP A N 1
ATOM 611 C CA . ASP A 1 85 ? -0.124 14.714 -2.973 1.00 75.94 85 ASP A CA 1
ATOM 612 C C . ASP A 1 85 ? -0.869 14.044 -4.131 1.00 75.94 85 ASP A C 1
ATOM 614 O O . ASP A 1 85 ? -1.279 12.886 -4.044 1.00 75.94 85 ASP A O 1
ATOM 618 N N . GLY A 1 86 ? -1.073 14.807 -5.210 1.00 61.19 86 GLY A N 1
ATOM 619 C CA . GLY A 1 86 ? -1.797 14.375 -6.412 1.00 61.19 86 GLY A CA 1
ATOM 620 C C . GLY A 1 86 ? -1.063 13.321 -7.242 1.00 61.19 86 GLY A C 1
ATOM 621 O O . GLY A 1 86 ? -1.544 12.936 -8.308 1.00 61.19 86 GLY A O 1
ATOM 622 N N . PHE A 1 87 ? 0.105 12.870 -6.784 1.00 67.00 87 PHE A N 1
ATOM 623 C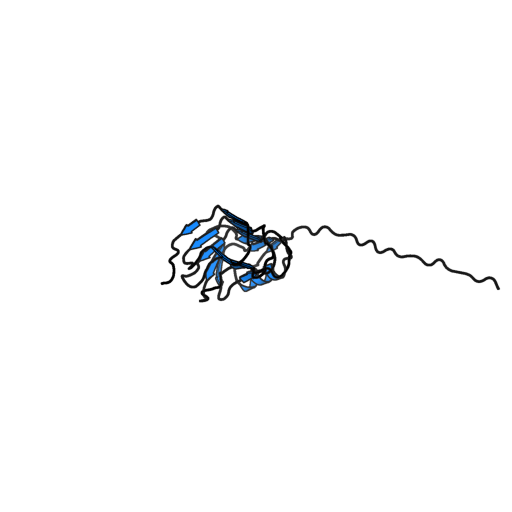 CA . PHE A 1 87 ? 0.815 11.748 -7.370 1.00 67.00 87 PHE A CA 1
ATOM 624 C C . PHE A 1 87 ? 0.988 10.586 -6.395 1.00 67.00 87 PHE A C 1
ATOM 626 O O . PHE A 1 87 ? 1.163 9.476 -6.877 1.00 67.00 87 PHE A O 1
ATOM 633 N N . ALA A 1 88 ? 0.861 10.758 -5.074 1.00 76.56 88 ALA A N 1
ATOM 634 C CA . ALA A 1 88 ? 1.057 9.664 -4.120 1.00 76.56 88 ALA A CA 1
ATOM 635 C C . ALA A 1 88 ? -0.228 8.883 -3.784 1.00 76.56 88 ALA A C 1
ATOM 637 O O . ALA A 1 88 ? -1.287 9.447 -3.508 1.00 76.56 88 ALA A O 1
ATOM 638 N N . GLY A 1 89 ? -0.121 7.550 -3.775 1.00 92.50 89 GLY A N 1
ATOM 639 C CA . GLY A 1 89 ? -1.102 6.669 -3.140 1.00 92.50 89 GLY A CA 1
ATOM 640 C C . GLY A 1 89 ? -0.786 6.470 -1.660 1.00 92.50 89 GLY A C 1
ATOM 641 O O . GLY A 1 89 ? 0.387 6.492 -1.298 1.00 92.50 89 GLY A O 1
ATOM 642 N N . ILE A 1 90 ? -1.803 6.228 -0.821 1.00 97.44 90 ILE A N 1
ATOM 643 C CA . ILE A 1 90 ? -1.634 5.751 0.572 1.00 97.44 90 ILE A CA 1
ATOM 644 C C . ILE A 1 90 ? -0.570 4.650 0.633 1.00 97.44 90 ILE A C 1
ATOM 646 O O . ILE A 1 90 ? 0.330 4.697 1.470 1.00 97.44 90 ILE A O 1
ATOM 650 N N . ILE A 1 91 ? -0.648 3.703 -0.303 1.00 98.12 91 ILE A N 1
ATOM 651 C CA . ILE A 1 91 ? 0.394 2.715 -0.565 1.00 98.12 91 ILE A CA 1
ATOM 652 C C . ILE A 1 91 ? 1.018 3.033 -1.921 1.00 98.12 91 ILE A C 1
ATOM 654 O O . ILE A 1 91 ? 0.324 3.140 -2.937 1.00 98.12 91 ILE A O 1
ATOM 658 N N . LYS A 1 92 ? 2.342 3.152 -1.947 1.00 96.00 92 LYS A N 1
ATOM 659 C CA . LYS A 1 92 ? 3.121 3.374 -3.159 1.00 96.00 92 LYS A CA 1
ATOM 660 C C . LYS A 1 92 ? 4.100 2.226 -3.351 1.00 96.00 92 LYS A C 1
ATOM 662 O O . LYS A 1 92 ? 5.023 2.067 -2.562 1.00 96.00 92 LYS A O 1
ATOM 667 N N . TYR A 1 93 ? 3.935 1.474 -4.429 1.00 94.44 93 TYR A N 1
ATOM 668 C CA . TYR A 1 93 ? 4.920 0.500 -4.877 1.00 94.44 93 TYR A CA 1
ATOM 669 C C . TYR A 1 93 ? 5.859 1.156 -5.885 1.00 94.44 93 TYR A C 1
ATOM 671 O O . TYR A 1 93 ? 5.402 1.665 -6.912 1.00 94.44 93 TYR A O 1
ATOM 679 N N . LYS A 1 94 ? 7.154 1.173 -5.571 1.00 92.06 94 LYS A N 1
ATOM 680 C CA . LYS A 1 94 ? 8.207 1.742 -6.414 1.00 92.06 94 LYS A CA 1
ATOM 681 C C . LYS A 1 94 ? 9.474 0.885 -6.302 1.00 92.06 94 LYS A C 1
ATOM 683 O O . LYS A 1 94 ? 10.355 1.241 -5.535 1.00 92.06 94 LYS A O 1
ATOM 688 N N . PRO A 1 95 ? 9.547 -0.262 -6.989 1.00 89.06 95 PRO A N 1
ATOM 689 C CA . PRO A 1 95 ? 10.671 -1.178 -6.849 1.00 89.06 95 PRO A CA 1
ATOM 690 C C . PRO A 1 95 ? 11.967 -0.587 -7.413 1.00 89.06 95 PRO A C 1
ATOM 692 O O . PRO A 1 95 ? 11.949 0.045 -8.471 1.00 89.06 95 PRO A O 1
ATOM 695 N N . ASP A 1 96 ? 13.078 -0.828 -6.712 1.00 75.44 96 ASP A N 1
ATOM 696 C CA . ASP A 1 96 ? 14.405 -0.294 -7.061 1.00 75.44 96 ASP A CA 1
ATOM 697 C C . ASP A 1 96 ? 15.295 -1.287 -7.842 1.00 75.44 96 ASP A C 1
ATOM 699 O O . ASP A 1 96 ? 16.341 -0.899 -8.362 1.00 75.44 96 ASP A O 1
ATOM 703 N N . PHE A 1 97 ? 14.917 -2.569 -7.938 1.00 65.62 97 PHE A N 1
ATOM 704 C CA . PHE A 1 97 ? 15.748 -3.645 -8.504 1.00 65.62 97 PHE A CA 1
ATOM 705 C C . PHE A 1 97 ? 14.916 -4.719 -9.235 1.00 65.62 97 PHE A C 1
ATOM 707 O O . PHE A 1 97 ? 13.732 -4.880 -8.952 1.00 65.62 97 PHE A O 1
ATOM 714 N N . ASP A 1 98 ? 15.548 -5.498 -10.131 1.00 66.44 98 ASP A N 1
ATOM 715 C CA . ASP A 1 98 ? 14.960 -6.567 -10.983 1.00 66.44 98 ASP A CA 1
ATOM 716 C C . ASP A 1 98 ? 14.262 -7.727 -10.235 1.00 66.44 98 ASP A C 1
ATOM 718 O O . ASP A 1 98 ? 13.834 -8.712 -10.843 1.00 66.44 98 ASP A O 1
ATOM 722 N N . ASN A 1 99 ? 14.146 -7.660 -8.907 1.00 67.88 99 ASN A N 1
ATOM 723 C CA . ASN A 1 99 ? 13.456 -8.690 -8.146 1.00 67.88 99 ASN A CA 1
ATOM 724 C C . ASN A 1 99 ? 11.944 -8.592 -8.381 1.00 67.88 99 ASN A C 1
ATOM 726 O O . ASN A 1 99 ? 11.248 -7.737 -7.835 1.00 67.88 99 ASN A O 1
ATOM 730 N N . ASN A 1 100 ? 11.444 -9.533 -9.172 1.00 79.75 100 ASN A N 1
ATOM 731 C CA . ASN A 1 100 ? 10.047 -9.667 -9.556 1.00 79.75 100 ASN A CA 1
ATOM 732 C C . ASN A 1 100 ? 9.238 -10.521 -8.556 1.00 79.75 100 ASN A C 1
ATOM 734 O O . ASN A 1 100 ? 8.392 -11.328 -8.947 1.00 79.75 100 ASN A O 1
ATOM 738 N N . ALA A 1 101 ? 9.532 -10.390 -7.259 1.00 89.12 101 ALA A N 1
ATOM 739 C CA . ALA A 1 101 ? 8.735 -11.000 -6.203 1.00 89.12 101 ALA A CA 1
ATOM 740 C C . ALA A 1 101 ? 7.296 -10.457 -6.222 1.00 89.12 101 ALA A C 1
ATOM 742 O O . ALA A 1 101 ? 7.046 -9.316 -6.616 1.00 89.12 101 ALA A O 1
ATOM 743 N N . LEU A 1 102 ? 6.347 -11.276 -5.757 1.00 92.31 102 LEU A N 1
ATOM 744 C CA . LEU A 1 102 ? 4.938 -10.896 -5.670 1.00 92.31 102 LEU A CA 1
ATOM 745 C C . LEU A 1 102 ? 4.777 -9.629 -4.826 1.00 92.31 102 LEU A C 1
ATOM 747 O O . LEU A 1 102 ? 5.097 -9.639 -3.642 1.00 92.31 102 LEU A O 1
ATOM 751 N N . PHE A 1 103 ? 4.197 -8.580 -5.404 1.00 96.12 103 PHE A N 1
ATOM 752 C CA . PHE A 1 103 ? 3.650 -7.463 -4.644 1.00 96.12 103 PHE A CA 1
ATOM 753 C C . PHE A 1 103 ? 2.133 -7.608 -4.555 1.00 96.12 103 PHE A C 1
ATOM 755 O O . PHE A 1 103 ? 1.431 -7.595 -5.572 1.00 96.12 103 PHE A O 1
ATOM 762 N N . ARG A 1 104 ? 1.615 -7.751 -3.332 1.00 98.44 104 ARG A N 1
ATOM 763 C CA . ARG A 1 104 ? 0.181 -7.894 -3.088 1.00 98.44 104 ARG A CA 1
ATOM 764 C C . ARG A 1 104 ? -0.314 -6.936 -2.020 1.00 98.44 104 ARG A C 1
ATOM 766 O O . ARG A 1 104 ? 0.255 -6.888 -0.940 1.00 98.44 104 ARG A O 1
ATOM 773 N N . VAL A 1 105 ? -1.421 -6.248 -2.289 1.00 98.81 105 VAL A N 1
ATOM 774 C CA . VAL A 1 105 ? -2.162 -5.473 -1.279 1.00 98.81 105 VAL A CA 1
ATOM 775 C C . VAL A 1 105 ? -3.528 -6.111 -1.095 1.00 98.81 105 VAL A C 1
ATOM 777 O O . VAL A 1 105 ? -4.301 -6.196 -2.052 1.00 98.81 105 VAL A O 1
ATOM 780 N N . THR A 1 106 ? -3.831 -6.569 0.121 1.00 98.94 106 THR A N 1
ATOM 781 C CA . THR A 1 106 ? -5.095 -7.259 0.393 1.00 98.94 106 THR A CA 1
ATOM 782 C C . THR A 1 106 ? -5.654 -7.022 1.790 1.00 98.94 106 THR A C 1
ATOM 784 O O . THR A 1 106 ? -4.909 -6.828 2.747 1.00 98.94 106 THR A O 1
ATOM 787 N N . GLY A 1 107 ? -6.981 -7.056 1.928 1.00 98.81 107 GLY A N 1
ATOM 788 C CA . GLY A 1 107 ? -7.656 -7.012 3.225 1.00 98.81 107 GLY A CA 1
ATOM 789 C C . GLY A 1 107 ? -7.693 -5.634 3.890 1.00 98.81 107 GLY A C 1
ATOM 790 O O . GLY A 1 107 ? -7.839 -5.572 5.111 1.00 98.81 107 GLY A O 1
ATOM 791 N N . PHE A 1 108 ? -7.573 -4.545 3.127 1.00 98.88 108 PHE A N 1
ATOM 792 C CA . PHE A 1 108 ? -7.660 -3.178 3.646 1.00 98.88 108 PHE A CA 1
ATOM 793 C C . PHE A 1 108 ? -8.986 -2.494 3.319 1.00 98.88 108 PHE A C 1
ATOM 795 O O . PHE A 1 108 ? -9.638 -2.763 2.311 1.00 98.88 108 PHE A O 1
ATOM 802 N N . THR A 1 109 ? -9.332 -1.518 4.148 1.00 98.88 109 THR A N 1
ATOM 803 C CA . THR A 1 109 ? -10.135 -0.369 3.746 1.00 98.88 109 THR A CA 1
ATOM 804 C C . THR A 1 109 ? -9.205 0.833 3.589 1.00 98.88 109 THR A C 1
ATOM 806 O O . THR A 1 109 ? -8.556 1.228 4.555 1.00 98.88 109 THR A O 1
ATOM 809 N N . LEU A 1 110 ? -9.148 1.417 2.394 1.00 98.56 110 LEU A N 1
ATOM 810 C CA . LEU A 1 110 ? -8.351 2.602 2.082 1.00 98.56 110 LEU A CA 1
ATOM 811 C C . LEU A 1 110 ? -9.285 3.786 1.803 1.00 98.56 110 LEU A C 1
ATOM 813 O O . LEU A 1 110 ? -10.000 3.798 0.800 1.00 98.56 110 LEU A O 1
ATOM 817 N N . ASP A 1 111 ? -9.275 4.765 2.703 1.00 97.50 111 ASP A N 1
ATOM 818 C CA . ASP A 1 111 ? -10.000 6.030 2.582 1.00 97.50 111 ASP A CA 1
ATOM 819 C C . ASP A 1 111 ? -9.026 7.107 2.096 1.00 97.50 111 ASP A C 1
ATOM 821 O O . ASP A 1 111 ? -8.184 7.600 2.854 1.00 97.50 111 ASP A O 1
ATOM 825 N N . GLY A 1 112 ? -9.127 7.477 0.819 1.00 94.88 112 GLY A N 1
ATOM 826 C CA . GLY A 1 112 ? -8.304 8.535 0.230 1.00 94.88 112 GLY A CA 1
ATOM 827 C C . GLY A 1 112 ? -8.594 9.927 0.802 1.00 94.88 112 GLY A C 1
ATOM 828 O O . GLY A 1 112 ? -7.863 10.866 0.486 1.00 94.88 112 GLY A O 1
ATOM 829 N N . ASN A 1 113 ? -9.638 10.070 1.633 1.00 94.56 113 ASN A N 1
ATOM 830 C CA . ASN A 1 113 ? -10.083 11.302 2.286 1.00 94.56 113 ASN A CA 1
ATOM 831 C C . ASN A 1 113 ? -10.303 12.479 1.320 1.00 94.56 113 ASN A C 1
ATOM 833 O O . ASN A 1 113 ? -10.251 13.639 1.710 1.00 94.56 113 ASN A O 1
ATOM 837 N N . ASN A 1 114 ? -10.513 12.192 0.036 1.00 91.50 114 ASN A N 1
ATOM 838 C CA . ASN A 1 114 ? -10.533 13.156 -1.056 1.00 91.50 114 ASN A CA 1
ATOM 839 C C . ASN A 1 114 ? -9.240 13.988 -1.111 1.00 91.50 114 ASN A C 1
ATOM 841 O O . ASN A 1 114 ? -9.264 15.162 -1.475 1.00 91.50 114 ASN A O 1
ATOM 845 N N . MET A 1 115 ? -8.097 13.411 -0.730 1.00 89.19 115 MET A N 1
ATOM 846 C CA . MET A 1 115 ? -6.799 14.093 -0.659 1.00 89.19 115 MET A CA 1
ATOM 847 C C . MET A 1 115 ? -5.706 13.405 -1.482 1.00 89.19 115 MET A C 1
ATOM 849 O O . MET A 1 115 ? -4.846 14.109 -2.009 1.00 89.19 115 MET A O 1
ATOM 853 N N . SER A 1 116 ? -5.767 12.080 -1.656 1.00 90.44 116 SER A N 1
ATOM 854 C CA . SER A 1 116 ? -4.733 11.297 -2.347 1.00 90.44 116 SER A CA 1
ATOM 855 C C . SER A 1 116 ? -5.309 10.207 -3.259 1.00 90.44 116 SER A C 1
ATOM 857 O O . SER A 1 116 ? -6.507 9.910 -3.248 1.00 90.44 116 SER A O 1
ATOM 859 N N . HIS A 1 117 ? -4.440 9.553 -4.032 1.00 93.75 117 HIS A N 1
ATOM 860 C CA . HIS A 1 117 ? -4.752 8.229 -4.575 1.00 93.75 117 HIS A CA 1
ATOM 861 C C . HIS A 1 117 ? -4.747 7.185 -3.442 1.00 93.75 117 HIS A C 1
ATOM 863 O O . HIS A 1 117 ? -4.267 7.454 -2.335 1.00 93.75 117 HIS A O 1
ATOM 869 N N . ALA A 1 118 ? -5.236 5.973 -3.705 1.00 95.88 118 ALA A N 1
ATOM 870 C CA . ALA A 1 118 ? -5.137 4.877 -2.737 1.00 95.88 118 ALA A CA 1
ATOM 871 C C . ALA A 1 118 ? -3.893 4.014 -2.972 1.00 95.88 118 ALA A C 1
ATOM 873 O O . ALA A 1 118 ? -3.058 3.892 -2.079 1.00 95.88 118 ALA A O 1
ATOM 874 N N . ILE A 1 119 ? -3.736 3.456 -4.174 1.00 97.19 119 ILE A N 1
ATOM 875 C CA . ILE A 1 119 ? -2.592 2.611 -4.527 1.00 97.19 119 ILE A CA 1
ATOM 876 C C . ILE A 1 119 ? -1.920 3.171 -5.777 1.00 97.19 119 ILE A C 1
ATOM 878 O O . ILE A 1 119 ? -2.558 3.319 -6.820 1.00 97.19 119 ILE A O 1
ATOM 882 N N . TRP A 1 120 ? -0.625 3.465 -5.682 1.00 95.69 120 TRP A N 1
ATOM 883 C CA . TRP A 1 120 ? 0.187 3.883 -6.821 1.00 95.69 120 TRP A CA 1
ATOM 884 C C . TRP A 1 120 ? 1.263 2.847 -7.121 1.00 95.69 120 TRP A C 1
ATOM 886 O O . TRP A 1 120 ? 2.139 2.595 -6.299 1.0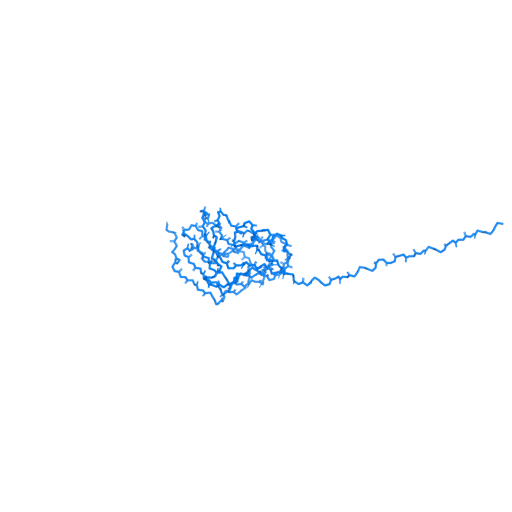0 95.69 120 TRP A O 1
ATOM 896 N N . LEU A 1 121 ? 1.196 2.265 -8.312 1.00 94.06 121 LEU A N 1
ATOM 897 C CA . LEU A 1 121 ? 2.206 1.377 -8.864 1.00 94.06 121 LEU A CA 1
ATOM 898 C C . LEU A 1 121 ? 3.077 2.192 -9.826 1.00 94.06 121 LEU A C 1
ATOM 900 O O . LEU A 1 121 ? 2.590 2.671 -10.855 1.00 94.06 121 LEU A O 1
ATOM 904 N N . GLN A 1 122 ? 4.344 2.389 -9.473 1.00 91.62 122 GLN A N 1
ATOM 905 C CA . GLN A 1 122 ? 5.296 3.190 -10.233 1.00 91.62 122 GLN A CA 1
ATOM 906 C C . GLN A 1 122 ? 6.538 2.365 -10.551 1.00 91.62 122 GLN A C 1
ATOM 908 O O . GLN A 1 122 ? 7.253 1.955 -9.647 1.00 91.62 122 GLN A O 1
ATOM 913 N N . HIS A 1 123 ? 6.846 2.200 -11.831 1.00 87.75 123 HIS A N 1
ATOM 914 C CA . HIS A 1 123 ? 8.107 1.628 -12.273 1.00 87.75 123 HIS A CA 1
ATOM 915 C C . HIS A 1 123 ? 8.660 2.455 -13.432 1.00 87.75 123 HIS A C 1
ATOM 917 O O . HIS A 1 123 ? 8.152 2.418 -14.548 1.00 87.75 123 HIS A O 1
ATOM 923 N N . ASP A 1 124 ? 9.683 3.258 -13.155 1.00 82.44 124 ASP A N 1
ATOM 924 C CA . ASP A 1 124 ? 10.176 4.271 -14.098 1.00 82.44 124 ASP A CA 1
ATOM 925 C C . ASP A 1 124 ? 11.256 3.740 -15.054 1.00 82.44 124 ASP A C 1
ATOM 927 O O . ASP A 1 124 ? 11.908 4.516 -15.751 1.00 82.44 124 ASP A O 1
ATOM 931 N N . THR A 1 125 ? 11.450 2.422 -15.090 1.00 76.88 125 THR A N 1
ATOM 932 C CA . THR A 1 125 ? 12.425 1.742 -15.946 1.00 76.88 125 THR A CA 1
ATOM 933 C C . THR A 1 125 ? 11.714 0.936 -17.041 1.00 76.88 125 THR A C 1
ATOM 935 O O . THR A 1 125 ? 10.498 0.740 -17.007 1.00 76.88 125 THR A O 1
ATOM 938 N N . ALA A 1 126 ? 12.469 0.449 -18.031 1.00 69.25 126 ALA A N 1
ATOM 939 C CA . ALA A 1 126 ? 11.949 -0.480 -19.040 1.00 69.25 126 ALA A CA 1
ATOM 940 C C . ALA A 1 126 ? 11.776 -1.920 -18.509 1.00 69.25 126 ALA A C 1
ATOM 942 O O . ALA A 1 126 ? 11.269 -2.782 -19.229 1.00 69.25 126 ALA A O 1
ATOM 943 N N . LEU A 1 127 ? 12.214 -2.188 -17.275 1.00 74.19 127 LEU A N 1
ATOM 944 C CA . LEU A 1 127 ? 12.156 -3.506 -16.658 1.00 74.19 127 LEU A CA 1
ATOM 945 C C . LEU A 1 127 ? 10.702 -3.841 -16.298 1.00 74.19 127 LEU A C 1
ATOM 947 O O . LEU A 1 127 ? 9.877 -2.962 -16.039 1.00 74.19 127 LEU A O 1
ATOM 951 N N . GLN A 1 128 ? 10.363 -5.125 -16.324 1.00 74.62 128 GLN A N 1
ATOM 952 C CA . GLN A 1 128 ? 8.991 -5.580 -16.105 1.00 74.62 128 GLN A CA 1
ATOM 953 C C . GLN A 1 128 ? 8.809 -6.004 -14.651 1.00 74.62 128 GLN A C 1
ATOM 955 O O . GLN A 1 128 ? 9.597 -6.794 -14.140 1.00 74.62 128 GLN A O 1
ATOM 960 N N . THR A 1 129 ? 7.725 -5.555 -14.020 1.00 81.88 129 THR A N 1
ATOM 961 C CA . THR A 1 129 ? 7.183 -6.230 -12.831 1.00 81.88 129 THR A CA 1
ATOM 962 C C . THR A 1 129 ? 5.908 -6.942 -13.236 1.00 81.88 129 THR A C 1
ATOM 964 O O . THR A 1 129 ? 4.977 -6.318 -13.738 1.00 81.88 129 THR A O 1
ATOM 967 N N . THR A 1 130 ? 5.875 -8.266 -13.107 1.00 84.62 130 THR A N 1
ATOM 968 C CA . THR A 1 130 ? 4.779 -9.082 -13.650 1.00 84.62 130 THR A CA 1
ATOM 969 C C . THR A 1 130 ? 3.874 -9.679 -12.588 1.00 84.62 130 THR A C 1
ATOM 971 O O . THR A 1 130 ? 2.826 -10.227 -12.923 1.00 84.62 130 THR A O 1
ATOM 974 N N . TRP A 1 131 ? 4.287 -9.644 -11.321 1.00 89.62 131 TRP A N 1
ATOM 975 C CA . TRP A 1 131 ? 3.589 -10.314 -10.226 1.00 89.62 131 TRP A CA 1
ATOM 976 C C . TRP A 1 131 ? 2.960 -9.305 -9.273 1.00 89.62 131 TRP A C 1
ATOM 978 O O . TRP A 1 131 ? 3.323 -9.218 -8.104 1.00 89.62 131 TRP A O 1
ATOM 988 N N . ILE A 1 132 ? 1.989 -8.543 -9.781 1.00 95.38 132 ILE A N 1
ATOM 989 C CA . ILE A 1 132 ? 1.152 -7.674 -8.952 1.00 95.38 132 ILE A CA 1
ATOM 990 C C . ILE A 1 132 ? -0.217 -8.307 -8.710 1.00 95.38 132 ILE A C 1
ATOM 992 O O . ILE A 1 132 ? -0.864 -8.793 -9.641 1.00 95.38 132 ILE A O 1
ATOM 996 N N . ARG A 1 133 ? -0.706 -8.230 -7.470 1.00 98.06 133 ARG A N 1
ATOM 997 C CA . ARG A 1 133 ? -2.110 -8.506 -7.153 1.00 98.06 133 ARG A CA 1
ATOM 998 C C . ARG A 1 133 ? -2.692 -7.483 -6.185 1.00 98.06 133 ARG A C 1
ATOM 1000 O O . ARG A 1 133 ? -2.161 -7.275 -5.104 1.00 98.06 133 ARG A O 1
ATOM 1007 N N . ILE A 1 134 ? -3.812 -6.871 -6.538 1.00 98.75 134 ILE A N 1
ATOM 1008 C CA . ILE A 1 134 ? -4.547 -5.972 -5.644 1.00 98.75 134 ILE A CA 1
ATOM 1009 C C . ILE A 1 134 ? -5.933 -6.569 -5.455 1.00 98.75 134 ILE A C 1
ATOM 1011 O O . ILE A 1 134 ? -6.703 -6.601 -6.413 1.00 98.75 134 ILE A O 1
ATOM 1015 N N . ASP A 1 135 ? -6.254 -7.061 -4.258 1.00 98.88 135 ASP A N 1
ATOM 1016 C CA . ASP A 1 135 ? -7.486 -7.830 -4.058 1.00 98.88 135 ASP A CA 1
ATOM 1017 C C . ASP A 1 135 ? -8.086 -7.771 -2.653 1.00 98.88 135 ASP A C 1
ATOM 1019 O O . ASP A 1 135 ? -7.373 -7.619 -1.669 1.00 98.88 135 ASP A O 1
ATOM 1023 N N . HIS A 1 136 ? -9.405 -7.951 -2.534 1.00 98.81 136 HIS A N 1
ATOM 1024 C CA . HIS A 1 136 ? -10.136 -7.911 -1.256 1.00 98.81 136 HIS A CA 1
ATOM 1025 C C . HIS A 1 136 ? -9.927 -6.612 -0.466 1.00 98.81 136 HIS A C 1
ATOM 1027 O O . HIS A 1 136 ? -9.869 -6.627 0.767 1.00 98.81 136 HIS A O 1
ATOM 1033 N N . ASN A 1 137 ? -9.817 -5.486 -1.173 1.00 98.88 137 ASN A N 1
ATOM 1034 C CA . ASN A 1 137 ? -9.773 -4.161 -0.572 1.00 98.88 137 ASN A CA 1
ATOM 1035 C C . ASN A 1 137 ? -11.069 -3.393 -0.836 1.00 98.88 137 ASN A C 1
ATOM 1037 O O . ASN A 1 137 ? -11.684 -3.528 -1.896 1.00 98.88 137 ASN A O 1
ATOM 1041 N N . ARG A 1 138 ? -11.442 -2.520 0.100 1.00 98.69 138 ARG A N 1
ATOM 1042 C CA . ARG A 1 138 ? -12.431 -1.463 -0.124 1.00 98.69 138 ARG A CA 1
ATOM 1043 C C . ARG A 1 138 ? -11.696 -0.142 -0.301 1.00 98.69 138 ARG A C 1
ATOM 1045 O O . ARG A 1 138 ? -10.922 0.227 0.575 1.00 98.69 138 ARG A O 1
ATOM 1052 N N . ILE A 1 139 ? -11.949 0.574 -1.392 1.00 98.56 139 ILE A N 1
ATOM 1053 C CA . ILE A 1 139 ? -11.311 1.862 -1.685 1.00 98.56 139 ILE A CA 1
ATOM 1054 C C . ILE A 1 139 ? -12.374 2.916 -1.997 1.00 98.56 139 ILE A C 1
ATOM 1056 O O . ILE A 1 139 ? -13.208 2.719 -2.886 1.00 98.56 139 ILE A O 1
ATOM 1060 N N . PHE A 1 140 ? -12.330 4.034 -1.277 1.00 97.19 140 PHE A N 1
ATOM 1061 C CA . PHE A 1 140 ? -13.249 5.157 -1.457 1.00 97.19 140 PHE A CA 1
ATOM 1062 C C . PHE A 1 140 ? -12.569 6.496 -1.170 1.00 97.19 140 PHE A C 1
ATOM 1064 O O . PHE A 1 140 ? -11.475 6.525 -0.599 1.00 97.19 140 PHE A O 1
ATOM 1071 N N . ASN A 1 141 ? -13.199 7.598 -1.592 1.00 95.00 141 ASN A N 1
ATOM 1072 C CA . ASN A 1 141 ? -12.659 8.956 -1.482 1.00 95.00 141 ASN A CA 1
ATOM 1073 C C . ASN A 1 141 ? -11.235 9.116 -2.057 1.00 95.00 141 ASN A C 1
ATOM 1075 O O . ASN A 1 141 ? -10.465 9.954 -1.589 1.00 95.00 141 ASN A O 1
ATOM 1079 N N . ALA A 1 142 ? -10.831 8.297 -3.027 1.00 93.00 142 ALA A N 1
ATOM 1080 C CA . ALA A 1 142 ? -9.525 8.389 -3.672 1.00 93.00 142 ALA A CA 1
ATOM 1081 C C . ALA A 1 142 ? -9.654 9.060 -5.045 1.00 93.00 142 ALA A C 1
ATOM 1083 O O . ALA A 1 142 ? -10.580 8.758 -5.793 1.00 93.00 142 ALA A O 1
ATOM 1084 N N . ASP A 1 143 ? -8.690 9.908 -5.419 1.00 91.56 143 ASP A N 1
ATOM 1085 C CA . ASP A 1 143 ? -8.674 10.521 -6.763 1.00 91.56 143 ASP A CA 1
ATOM 1086 C C . ASP A 1 143 ? -8.428 9.468 -7.863 1.00 91.56 143 ASP A C 1
ATOM 1088 O O . ASP A 1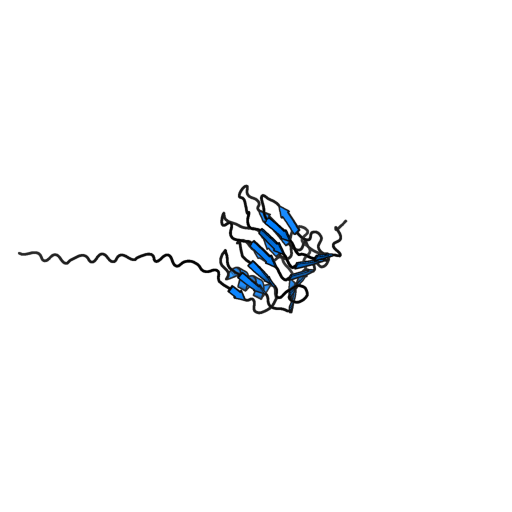 143 ? -8.995 9.510 -8.952 1.00 91.56 143 ASP A O 1
ATOM 1092 N N . ALA A 1 144 ? -7.628 8.449 -7.536 1.00 92.44 144 ALA A N 1
ATOM 1093 C CA . ALA A 1 144 ? -7.544 7.202 -8.287 1.00 92.44 144 ALA A CA 1
ATOM 1094 C C . ALA A 1 144 ? -7.412 6.037 -7.301 1.00 92.44 144 ALA A C 1
ATOM 1096 O O . ALA A 1 144 ? -6.592 6.089 -6.379 1.00 92.44 144 ALA A O 1
ATOM 1097 N N . CYS A 1 145 ? -8.198 4.974 -7.491 1.00 94.81 145 CYS A N 1
ATOM 1098 C CA . CYS A 1 145 ? -8.116 3.791 -6.631 1.00 94.81 145 CYS A CA 1
ATOM 1099 C C . CYS A 1 145 ? -6.804 3.034 -6.858 1.00 94.81 145 CYS A C 1
ATOM 1101 O O . CYS A 1 145 ? -6.086 2.724 -5.911 1.00 94.81 145 CYS A O 1
ATOM 1103 N N . VAL A 1 146 ? -6.478 2.778 -8.126 1.00 95.62 146 VAL A N 1
ATOM 1104 C CA . VAL A 1 146 ? -5.219 2.164 -8.549 1.00 95.62 146 VAL A CA 1
ATOM 1105 C C . VAL A 1 146 ? -4.670 2.984 -9.710 1.00 95.62 146 VAL A C 1
ATOM 1107 O O . VAL A 1 146 ? -5.293 3.065 -10.768 1.00 95.62 146 VAL A O 1
ATOM 1110 N N . ARG A 1 147 ? -3.511 3.611 -9.510 1.00 94.06 147 ARG A N 1
ATOM 1111 C CA . ARG A 1 147 ? -2.779 4.344 -10.547 1.00 94.06 147 ARG A CA 1
ATOM 1112 C C . ARG A 1 147 ? -1.562 3.534 -10.962 1.00 94.06 147 ARG A C 1
ATOM 1114 O O . ARG A 1 147 ? -0.823 3.064 -10.103 1.00 94.06 147 ARG A O 1
ATOM 1121 N N . VAL A 1 148 ? -1.333 3.413 -12.264 1.00 92.62 148 VAL A N 1
ATOM 1122 C CA . VAL A 1 148 ? -0.207 2.657 -12.824 1.00 92.62 148 VAL A CA 1
ATOM 1123 C C . VAL A 1 148 ? 0.630 3.579 -13.702 1.00 92.62 148 VAL A C 1
ATOM 1125 O O . VAL A 1 148 ? 0.092 4.304 -14.539 1.00 92.62 148 VAL A O 1
ATOM 1128 N N . ARG A 1 149 ? 1.949 3.568 -13.503 1.00 90.94 149 ARG A N 1
ATOM 1129 C CA . ARG A 1 149 ? 2.940 4.213 -14.370 1.00 90.94 149 ARG A CA 1
ATOM 1130 C C . ARG A 1 149 ? 4.097 3.244 -14.594 1.00 90.94 149 ARG A C 1
ATOM 1132 O O . ARG A 1 149 ? 4.731 2.846 -13.623 1.00 90.94 149 ARG A O 1
ATOM 1139 N N . GLY A 1 150 ? 4.385 2.925 -15.853 1.00 88.62 150 GLY A N 1
ATOM 1140 C CA . GLY A 1 150 ? 5.462 2.004 -16.227 1.00 88.62 150 GLY A CA 1
ATOM 1141 C C . GLY A 1 150 ? 4.975 0.641 -16.708 1.00 88.62 150 GLY A C 1
ATOM 1142 O O . GLY A 1 150 ? 3.779 0.431 -16.912 1.00 88.62 150 GLY A O 1
ATOM 1143 N N . THR A 1 151 ? 5.922 -0.281 -16.880 1.00 87.88 151 THR A N 1
ATOM 1144 C CA . THR A 1 151 ? 5.673 -1.641 -17.376 1.00 87.88 151 THR A CA 1
ATOM 1145 C C . THR A 1 151 ? 5.356 -2.586 -16.216 1.00 87.88 151 THR A C 1
ATOM 1147 O O . THR A 1 151 ? 6.235 -3.247 -15.658 1.00 87.88 151 THR A O 1
ATOM 1150 N N . ILE A 1 152 ? 4.082 -2.597 -15.828 1.00 89.44 152 ILE A N 1
ATOM 1151 C CA . ILE A 1 152 ? 3.569 -3.329 -14.668 1.00 89.44 152 ILE A CA 1
ATOM 1152 C C . ILE A 1 152 ? 2.419 -4.234 -15.120 1.00 89.44 152 ILE A C 1
ATOM 1154 O O . ILE A 1 152 ? 1.437 -3.752 -15.685 1.00 89.44 152 ILE A O 1
ATOM 1158 N N . TYR A 1 153 ? 2.525 -5.533 -14.847 1.00 91.38 153 TYR A N 1
ATOM 1159 C CA . TYR A 1 153 ? 1.497 -6.533 -15.133 1.00 91.38 153 TYR A CA 1
ATOM 1160 C C . TYR A 1 153 ? 0.998 -7.175 -13.840 1.00 91.38 153 TYR A C 1
ATOM 1162 O O . TYR A 1 153 ? 1.753 -7.389 -12.891 1.00 91.38 153 TYR A O 1
ATOM 1170 N N . GLY A 1 154 ? -0.291 -7.496 -13.807 1.00 93.88 154 GLY A N 1
ATOM 1171 C CA . GLY A 1 154 ? -0.901 -8.125 -12.650 1.00 93.88 154 GLY A CA 1
ATOM 1172 C C . GLY A 1 154 ? -2.414 -8.184 -12.735 1.00 93.88 154 GLY A C 1
ATOM 1173 O O . GLY A 1 154 ? -3.003 -7.977 -13.796 1.00 93.88 154 GLY A O 1
ATOM 1174 N N . VAL A 1 155 ? -3.034 -8.463 -11.593 1.00 97.19 155 VAL A N 1
ATOM 1175 C CA . VAL A 1 155 ? -4.482 -8.630 -11.469 1.00 97.19 155 VAL A CA 1
ATOM 1176 C C . VAL A 1 155 ? -5.030 -7.689 -10.401 1.00 97.19 155 VAL A C 1
ATOM 1178 O O . VAL A 1 155 ? -4.474 -7.564 -9.309 1.00 97.19 155 VAL A O 1
ATOM 1181 N N . VAL A 1 156 ? -6.141 -7.030 -10.722 1.00 98.12 156 VAL A N 1
ATOM 1182 C CA . VAL A 1 156 ? -6.947 -6.264 -9.768 1.00 98.12 156 VAL A CA 1
ATOM 1183 C C . VAL A 1 156 ? -8.308 -6.950 -9.684 1.00 98.12 156 VAL A C 1
ATOM 1185 O O . VAL A 1 156 ? -9.161 -6.741 -10.543 1.00 98.12 156 VAL A O 1
ATOM 1188 N N . ASP A 1 157 ? -8.494 -7.810 -8.685 1.00 98.50 157 ASP A N 1
ATOM 1189 C CA . ASP A 1 157 ? -9.671 -8.676 -8.533 1.00 98.50 157 ASP A CA 1
ATOM 1190 C C . ASP A 1 157 ? -10.344 -8.497 -7.170 1.00 98.50 157 ASP A C 1
ATOM 1192 O O . ASP A 1 157 ? -9.714 -8.087 -6.208 1.00 98.50 157 ASP A O 1
ATOM 1196 N N . ASN A 1 158 ? -11.639 -8.799 -7.063 1.00 98.56 158 ASN A N 1
ATOM 1197 C CA . ASN A 1 158 ? -12.331 -8.901 -5.770 1.00 98.56 158 ASN A CA 1
ATOM 1198 C C . ASN A 1 158 ? -12.225 -7.655 -4.858 1.00 98.56 158 ASN A C 1
ATOM 1200 O O . ASN A 1 158 ? -12.259 -7.778 -3.635 1.00 98.56 158 ASN A O 1
ATOM 1204 N N . ASN A 1 159 ? -12.110 -6.454 -5.431 1.00 98.69 159 ASN A N 1
ATOM 1205 C CA . ASN A 1 159 ? -12.136 -5.192 -4.685 1.00 98.69 159 ASN A CA 1
ATOM 1206 C C . ASN A 1 159 ? -13.514 -4.522 -4.761 1.00 98.69 159 ASN A C 1
ATOM 1208 O O . ASN A 1 159 ? -14.282 -4.756 -5.693 1.00 98.69 159 ASN A O 1
ATOM 1212 N N . ILE A 1 160 ? -13.790 -3.629 -3.810 1.00 98.44 160 ILE A N 1
ATOM 1213 C CA . ILE A 1 160 ? -14.943 -2.723 -3.827 1.00 98.44 160 ILE A CA 1
ATOM 1214 C C . ILE A 1 160 ? -14.426 -1.296 -4.012 1.00 98.44 160 ILE A C 1
ATOM 1216 O O . ILE A 1 160 ? -13.796 -0.749 -3.108 1.00 98.44 160 ILE A O 1
ATOM 1220 N N . PHE A 1 161 ? -14.710 -0.683 -5.162 1.00 97.69 161 PHE A N 1
ATOM 1221 C CA . PHE A 1 161 ? -14.427 0.732 -5.418 1.00 97.69 161 PHE A CA 1
ATOM 1222 C C . PHE A 1 161 ? -15.738 1.518 -5.407 1.00 97.69 161 PHE A C 1
ATOM 1224 O O . PHE A 1 161 ? -16.621 1.264 -6.223 1.00 97.69 161 PHE A O 1
ATOM 1231 N N . SER A 1 162 ? -15.876 2.460 -4.477 1.00 94.69 162 SER A N 1
ATOM 1232 C CA . SER A 1 162 ? -17.107 3.235 -4.271 1.00 94.69 162 SER A CA 1
ATOM 1233 C C . SER A 1 162 ? -16.787 4.693 -3.967 1.00 94.69 162 SER A C 1
ATOM 1235 O O . SER A 1 162 ? -15.764 4.956 -3.353 1.00 94.69 162 SER A O 1
ATOM 1237 N N . GLU A 1 163 ? -17.663 5.632 -4.335 1.00 91.19 163 GLU A N 1
ATOM 1238 C CA . GLU A 1 163 ? -17.582 7.033 -3.863 1.00 91.19 163 GLU A CA 1
ATOM 1239 C C . GLU A 1 163 ? -16.230 7.717 -4.174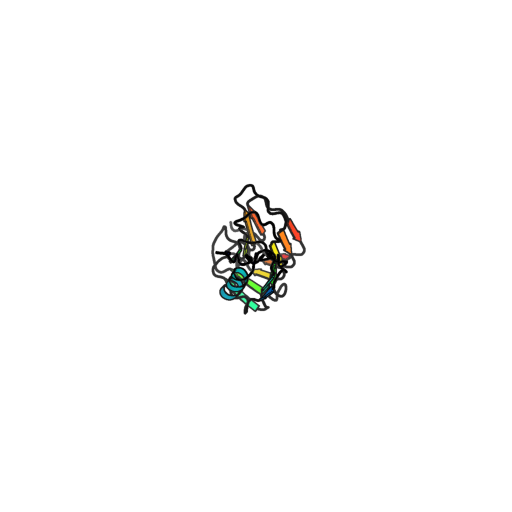 1.00 91.19 163 GLU A C 1
ATOM 1241 O O . GLU A 1 163 ? -15.711 8.509 -3.395 1.00 91.19 163 GLU A O 1
ATOM 1246 N N . ASN A 1 164 ? -15.627 7.387 -5.320 1.00 87.50 164 ASN A N 1
ATOM 1247 C CA . ASN A 1 164 ? -14.383 8.000 -5.784 1.00 87.50 164 ASN A CA 1
ATOM 1248 C C . ASN A 1 164 ? -14.723 9.076 -6.817 1.00 87.50 164 ASN A C 1
ATOM 1250 O O . ASN A 1 164 ? -15.208 8.758 -7.905 1.00 87.50 164 ASN A O 1
ATOM 1254 N N . ALA A 1 165 ? -14.504 10.343 -6.471 1.00 74.19 165 ALA A N 1
ATOM 1255 C CA . ALA A 1 165 ? -14.703 11.466 -7.376 1.00 74.19 165 ALA A CA 1
ATOM 1256 C C . ALA A 1 165 ? -13.349 11.993 -7.854 1.00 74.19 165 ALA A C 1
ATOM 1258 O O . ALA A 1 165 ? -12.449 12.240 -7.052 1.00 74.19 165 ALA A O 1
ATOM 1259 N N . LYS A 1 166 ? -13.227 12.197 -9.168 1.00 65.69 166 LYS A N 1
ATOM 1260 C CA . LYS A 1 166 ? -12.083 12.892 -9.757 1.00 65.69 166 LYS A CA 1
ATOM 1261 C C . LYS A 1 166 ? -12.069 14.330 -9.243 1.00 65.69 166 LYS A C 1
ATOM 1263 O O . LYS A 1 166 ? -13.092 15.011 -9.346 1.00 65.69 166 LYS A O 1
ATOM 1268 N N . LYS A 1 167 ? -10.926 14.814 -8.751 1.00 62.84 167 LYS A N 1
ATOM 1269 C CA . LYS A 1 167 ? -10.779 16.252 -8.491 1.00 62.84 167 LYS A CA 1
ATOM 1270 C C . LYS A 1 167 ? -10.804 17.013 -9.819 1.00 62.84 167 LYS A C 1
ATOM 1272 O O . LYS A 1 167 ? -9.995 16.744 -10.707 1.00 62.84 167 LYS A O 1
ATOM 1277 N N . THR A 1 168 ? -11.778 17.908 -9.964 1.00 58.03 168 THR A N 1
ATOM 1278 C CA . THR A 1 168 ? -11.832 18.920 -11.031 1.00 58.03 168 THR A CA 1
ATOM 1279 C C . THR A 1 168 ? -10.877 20.057 -10.741 1.00 58.03 168 THR A C 1
ATOM 1281 O O . THR A 1 168 ? -10.852 20.477 -9.560 1.00 58.03 168 THR A O 1
#

Sequence (168 aa):
MKKSLMPFSLVVFALIAVPSLADIHTAETPSYADVSKAVAAADAGDTVLVPPGSATWDKPLVIEKGLILKGAGMGKTIIKSNFTDGFAGIIKYKPDFDNNALFRVTGFTLDGNNMSHAIWLQHDTALQTTWIRIDHNRIFNADACVRVRGTIYGVVDNNIFSENAKKT

Secondary structure (DSSP, 8-state):
--------------------PPPEEEPSSSSHHHHHHHHHHPPTT-EEE--SEEEEESS-EEE-S--EEE-S-TTTEEEEE---EEEEEEEEE---SS--PPEEEES-EEE-TTTEEEEEEE--SS--EEEEEEES-EEES-S-SEEEESSEEEEEES-EE-S-----

pLDDT: mean 87.79, std 15.6, range [39.62, 98.94]

Radius of gyration: 21.48 Å; chains: 1; bounding box: 86×54×35 Å